Protein AF-A1HRX5-F1 (afdb_monomer)

Nearest PDB structures (foldseek):
  8jxk-assembly1_F-2  TM=9.350E-01  e=8.027E-01  Mycobacterium tuberculosis H37Rv
  4afl-assembly3_D  TM=9.158E-01  e=5.105E+00  Homo sapiens
  3tul-assembly5_B  TM=5.346E-01  e=7.023E+00  Salmonella enterica subsp. enterica serovar Typhimurium

pLDDT: mean 88.22, std 15.37, range [46.72, 98.25]

Foldseek 3Di:
DDDDPPPPPDPDPDPVVVLVVLVVLLVVLVVQLVVLVVVLVVDDDPSNVVSVVSNVVSVVVSVVSVVVNVVD

Radius of gyration: 19.05 Å; Cα contacts (8 Å, |Δi|>4): 41; chains: 1; bounding box: 32×42×50 Å

Structure (mmCIF, N/CA/C/O backbone):
data_AF-A1HR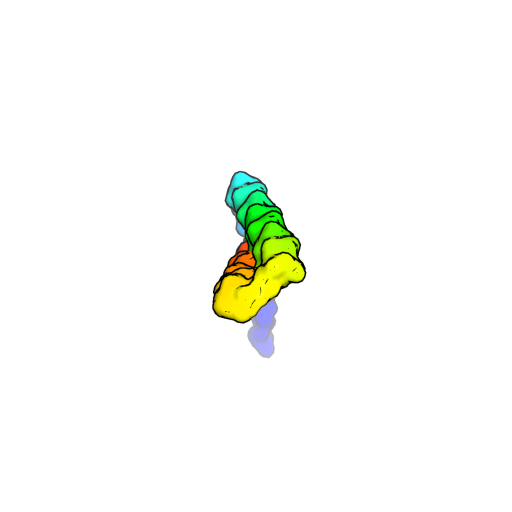X5-F1
#
_entry.id   AF-A1HRX5-F1
#
loop_
_atom_site.group_PDB
_atom_site.id
_atom_site.type_symbol
_atom_site.label_atom_id
_atom_site.label_alt_id
_atom_site.label_comp_id
_atom_site.label_asym_id
_atom_site.label_entity_id
_atom_site.label_seq_id
_atom_site.pdbx_PDB_ins_code
_atom_site.Cartn_x
_atom_site.Cartn_y
_atom_site.Cartn_z
_atom_site.occupancy
_atom_site.B_iso_or_equiv
_atom_site.auth_seq_id
_atom_site.auth_comp_id
_atom_site.auth_asym_id
_atom_site.auth_atom_id
_atom_site.pdbx_PDB_model_num
ATOM 1 N N . MET A 1 1 ? 9.882 -38.632 -32.213 1.00 46.72 1 MET A N 1
ATOM 2 C CA . MET A 1 1 ? 9.354 -37.772 -31.129 1.00 46.72 1 MET A CA 1
ATOM 3 C C . MET A 1 1 ? 9.679 -36.326 -31.473 1.00 46.72 1 MET A C 1
ATOM 5 O O . MET A 1 1 ? 10.841 -36.082 -31.776 1.00 46.72 1 MET A O 1
ATOM 9 N N . PRO A 1 2 ? 8.726 -35.379 -31.511 1.00 52.03 2 PRO A N 1
ATOM 10 C CA . PRO A 1 2 ? 9.065 -33.999 -31.829 1.00 52.03 2 PRO A CA 1
ATOM 11 C C . PRO A 1 2 ? 9.664 -33.320 -30.591 1.00 52.03 2 PRO A C 1
ATOM 13 O O . PRO A 1 2 ? 9.070 -33.322 -29.514 1.00 52.03 2 PRO A O 1
ATOM 16 N N . MET A 1 3 ? 10.871 -32.774 -30.750 1.00 52.44 3 MET A N 1
ATOM 17 C CA . MET A 1 3 ? 11.600 -32.038 -29.717 1.00 52.44 3 MET A CA 1
ATOM 18 C C . MET A 1 3 ? 10.789 -30.806 -29.298 1.00 52.44 3 MET A C 1
ATOM 20 O O . MET A 1 3 ? 10.478 -29.950 -30.130 1.00 52.44 3 MET A O 1
ATOM 24 N N . ARG A 1 4 ? 10.448 -30.707 -28.005 1.00 59.78 4 ARG A N 1
ATOM 25 C CA . ARG A 1 4 ? 9.898 -29.482 -27.408 1.00 59.78 4 ARG A CA 1
ATOM 26 C C . ARG A 1 4 ? 10.940 -28.380 -27.591 1.00 59.78 4 ARG A C 1
ATOM 28 O O . ARG A 1 4 ? 11.956 -28.369 -26.904 1.00 59.78 4 ARG A O 1
ATOM 35 N N . LYS A 1 5 ? 10.707 -27.485 -28.553 1.00 57.31 5 LYS A N 1
ATOM 36 C CA . LYS A 1 5 ? 11.488 -26.256 -28.705 1.00 57.31 5 LYS A CA 1
ATOM 37 C C . LYS A 1 5 ? 11.283 -25.439 -27.435 1.00 57.31 5 LYS A C 1
ATOM 39 O O . LYS A 1 5 ? 10.205 -24.882 -27.232 1.00 57.31 5 LYS A O 1
ATOM 44 N N . TRP A 1 6 ? 12.297 -25.410 -26.578 1.00 59.09 6 TRP A N 1
ATOM 45 C CA . TRP A 1 6 ? 12.394 -24.432 -25.508 1.00 59.09 6 TRP A CA 1
ATOM 46 C C . TRP A 1 6 ? 12.402 -23.072 -26.196 1.00 59.09 6 TRP A C 1
ATOM 48 O O . TRP A 1 6 ? 13.336 -22.743 -26.923 1.00 59.09 6 TRP A O 1
ATOM 58 N N . ARG A 1 7 ? 11.290 -22.341 -26.097 1.00 61.91 7 ARG A N 1
ATOM 59 C CA . ARG A 1 7 ? 11.248 -20.957 -26.557 1.00 61.91 7 ARG A CA 1
ATOM 60 C C . ARG A 1 7 ? 12.198 -20.210 -25.638 1.00 61.91 7 ARG A C 1
ATOM 62 O O . ARG A 1 7 ? 11.856 -19.983 -24.481 1.00 61.91 7 ARG A O 1
ATOM 69 N N . GLU A 1 8 ? 13.389 -19.893 -26.130 1.00 59.78 8 GLU A N 1
ATOM 70 C CA . GLU A 1 8 ? 14.244 -18.896 -25.501 1.00 59.78 8 GLU A CA 1
ATOM 71 C C . GLU A 1 8 ? 13.390 -17.637 -25.343 1.00 59.78 8 GLU A C 1
ATOM 73 O O . GLU A 1 8 ? 12.976 -17.020 -26.331 1.00 59.78 8 GLU A O 1
ATOM 78 N N . ARG A 1 9 ? 13.029 -17.313 -24.095 1.00 60.88 9 ARG A N 1
ATOM 79 C CA . ARG A 1 9 ? 12.469 -16.005 -23.773 1.00 60.88 9 ARG A CA 1
ATOM 80 C C . ARG A 1 9 ? 13.584 -15.025 -24.101 1.00 60.88 9 ARG A C 1
ATOM 82 O O . ARG A 1 9 ? 14.557 -14.929 -23.360 1.00 60.88 9 ARG A O 1
ATOM 89 N N . LYS A 1 10 ? 13.486 -14.367 -25.260 1.00 54.69 10 LYS A N 1
ATOM 90 C CA . LYS A 1 10 ? 14.295 -13.181 -25.534 1.00 54.69 10 LYS A CA 1
ATOM 91 C C . LYS A 1 10 ? 14.134 -12.265 -24.318 1.00 54.69 10 LYS A C 1
ATOM 93 O O . LYS A 1 10 ? 12.984 -12.102 -23.902 1.00 54.69 10 LYS A O 1
ATOM 98 N N . PRO A 1 11 ? 15.220 -11.719 -23.746 1.00 58.28 11 PRO A N 1
ATOM 99 C CA . PRO A 1 11 ? 15.079 -10.744 -22.680 1.00 58.28 11 PRO A CA 1
ATOM 100 C C . PRO A 1 11 ? 14.184 -9.639 -23.231 1.00 58.28 11 PRO A C 1
ATOM 102 O O . PRO A 1 11 ? 14.506 -9.047 -24.267 1.00 58.28 11 PRO A O 1
ATOM 105 N N . LEU A 1 12 ? 13.020 -9.438 -22.613 1.00 62.44 12 LEU A N 1
ATOM 106 C CA . LEU A 1 12 ? 12.276 -8.209 -22.827 1.00 62.44 12 LEU A CA 1
ATOM 107 C C . LEU A 1 12 ? 13.254 -7.098 -22.447 1.00 62.44 12 LEU A C 1
ATOM 109 O O . LEU A 1 12 ? 13.955 -7.207 -21.439 1.00 62.44 12 LEU A O 1
ATOM 113 N N . ALA A 1 13 ? 13.414 -6.104 -23.317 1.00 67.44 13 ALA A N 1
ATOM 114 C CA . ALA A 1 13 ? 14.184 -4.929 -22.952 1.00 67.44 13 ALA A CA 1
ATOM 115 C C . ALA A 1 13 ? 13.480 -4.336 -21.728 1.00 67.44 13 ALA A C 1
ATOM 117 O O . ALA A 1 13 ? 12.368 -3.832 -21.852 1.00 67.44 13 ALA A O 1
ATOM 118 N N . MET A 1 14 ? 14.079 -4.527 -20.555 1.00 68.44 14 MET A N 1
ATOM 119 C CA . MET A 1 14 ? 13.512 -4.099 -19.288 1.00 68.44 14 MET A CA 1
ATOM 120 C C . MET A 1 14 ? 13.456 -2.577 -19.304 1.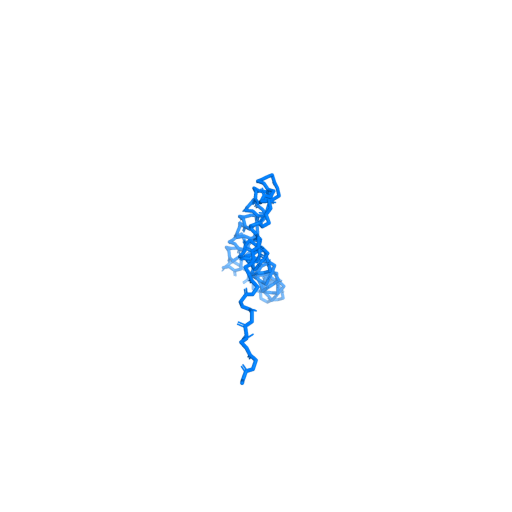00 68.44 14 MET A C 1
ATOM 122 O O . MET A 1 14 ? 14.492 -1.920 -19.424 1.00 68.44 14 MET A O 1
ATOM 126 N N . ASP A 1 15 ? 12.248 -2.033 -19.231 1.00 87.69 15 ASP A N 1
ATOM 127 C CA . ASP A 1 15 ? 12.044 -0.601 -19.095 1.00 87.69 15 ASP A CA 1
ATOM 128 C C . ASP A 1 15 ? 12.393 -0.208 -17.653 1.00 87.69 15 ASP A C 1
ATOM 130 O O . ASP A 1 15 ? 11.645 -0.472 -16.710 1.00 87.69 15 ASP A O 1
ATOM 134 N N . VAL A 1 16 ? 13.594 0.347 -17.478 1.00 88.19 16 VAL A N 1
ATOM 135 C CA . VAL A 1 16 ? 14.141 0.708 -16.164 1.00 88.19 16 VAL A CA 1
ATOM 136 C C . VAL A 1 16 ? 13.280 1.769 -15.481 1.00 88.19 16 VAL A C 1
ATOM 138 O O . VAL A 1 16 ? 13.087 1.686 -14.269 1.00 88.19 16 VAL A O 1
ATOM 141 N N . ASP A 1 17 ? 12.728 2.716 -16.240 1.00 91.56 17 ASP A N 1
ATOM 142 C CA . ASP A 1 17 ? 11.879 3.776 -15.695 1.00 91.56 17 ASP A CA 1
ATOM 143 C C . ASP A 1 17 ? 10.560 3.179 -15.190 1.00 91.56 17 ASP A C 1
ATOM 145 O O . ASP A 1 17 ? 10.092 3.503 -14.097 1.00 91.56 17 ASP A O 1
ATOM 149 N N . HIS A 1 18 ? 9.999 2.224 -15.936 1.00 90.75 18 HIS A N 1
ATOM 150 C CA . HIS A 1 18 ? 8.816 1.488 -15.501 1.00 90.75 18 HIS A CA 1
ATOM 151 C C . HIS A 1 18 ? 9.081 0.636 -14.249 1.00 90.75 18 HIS A C 1
ATOM 153 O O . HIS A 1 18 ? 8.262 0.629 -13.332 1.00 90.75 18 HIS A O 1
ATOM 159 N N . MET A 1 19 ? 10.235 -0.033 -14.157 1.00 92.25 19 MET A N 1
ATOM 160 C CA . MET A 1 19 ? 10.611 -0.789 -12.955 1.00 92.25 19 MET A CA 1
ATOM 161 C C . MET A 1 19 ? 10.781 0.122 -11.738 1.00 92.25 19 MET A C 1
ATOM 163 O O . MET A 1 19 ? 10.318 -0.221 -10.653 1.00 92.25 19 MET A O 1
ATOM 167 N N . GLN A 1 20 ? 11.404 1.292 -11.902 1.00 95.00 20 GLN A N 1
ATOM 168 C CA . GLN A 1 20 ? 11.514 2.281 -10.827 1.00 95.00 20 GLN A CA 1
ATOM 169 C C . GLN A 1 20 ? 10.138 2.754 -10.353 1.00 95.00 20 GLN A C 1
ATOM 171 O O . GLN A 1 20 ? 9.915 2.834 -9.146 1.00 95.00 20 GLN A O 1
ATOM 176 N N . LEU A 1 21 ? 9.211 3.002 -11.282 1.00 95.62 21 LEU A N 1
ATOM 177 C CA . LEU A 1 21 ? 7.837 3.374 -10.953 1.00 95.62 21 LEU A CA 1
ATOM 178 C C . LEU A 1 21 ? 7.127 2.274 -10.152 1.00 95.62 21 LEU A C 1
ATOM 180 O O . LEU A 1 21 ? 6.555 2.568 -9.109 1.00 95.62 21 LEU A O 1
ATOM 184 N N . LEU A 1 22 ? 7.217 1.012 -10.585 1.00 96.06 22 LEU A N 1
ATOM 185 C CA . LEU A 1 22 ? 6.618 -0.117 -9.863 1.00 96.06 22 LEU A CA 1
ATOM 186 C C . LEU A 1 22 ? 7.227 -0.293 -8.466 1.00 96.06 22 LEU A C 1
ATOM 188 O O . LEU A 1 22 ? 6.518 -0.565 -7.502 1.00 96.06 22 LEU A O 1
ATOM 192 N N . HIS A 1 23 ? 8.542 -0.124 -8.326 1.00 96.62 23 HIS A N 1
ATOM 193 C CA . HIS A 1 23 ? 9.189 -0.178 -7.016 1.00 96.62 23 HIS A CA 1
ATOM 194 C C . HIS A 1 23 ? 8.722 0.952 -6.094 1.00 96.62 23 HIS A C 1
ATOM 196 O O . HIS A 1 23 ? 8.488 0.705 -4.912 1.00 96.62 23 HIS A O 1
ATOM 202 N N . GLN A 1 24 ? 8.570 2.165 -6.625 1.00 98.06 24 GLN A N 1
ATOM 203 C CA . GLN A 1 24 ? 8.048 3.300 -5.872 1.00 98.06 24 GLN A CA 1
ATOM 204 C C . GLN A 1 24 ? 6.597 3.052 -5.437 1.00 98.06 24 GLN A C 1
ATOM 206 O O . GLN A 1 24 ? 6.273 3.228 -4.266 1.00 98.06 24 GLN A O 1
ATOM 211 N N . GLU A 1 25 ? 5.757 2.542 -6.336 1.00 97.62 25 GLU A N 1
ATOM 212 C CA . GLU A 1 25 ? 4.373 2.178 -6.028 1.00 97.62 25 GLU A CA 1
ATOM 213 C C . GLU A 1 25 ? 4.303 1.100 -4.935 1.00 97.62 25 GLU A C 1
ATOM 215 O O . GLU A 1 25 ? 3.520 1.217 -3.995 1.00 97.62 25 GLU A O 1
ATOM 220 N N . ALA A 1 26 ? 5.168 0.082 -4.987 1.00 97.88 26 ALA A N 1
ATOM 221 C CA . ALA A 1 26 ? 5.241 -0.947 -3.951 1.00 97.88 26 ALA A CA 1
ATOM 222 C C . ALA A 1 26 ? 5.593 -0.366 -2.569 1.00 97.88 26 ALA A C 1
ATOM 224 O O . ALA A 1 26 ? 5.027 -0.791 -1.561 1.00 97.88 26 ALA A O 1
ATOM 225 N N . ILE A 1 27 ? 6.513 0.605 -2.515 1.00 98.25 27 ILE A N 1
ATOM 226 C CA . ILE A 1 27 ? 6.879 1.303 -1.275 1.00 98.25 27 ILE A CA 1
ATOM 227 C C . ILE A 1 27 ? 5.682 2.093 -0.741 1.00 98.25 27 ILE A C 1
ATOM 229 O O . ILE A 1 27 ? 5.351 1.965 0.434 1.00 98.25 27 ILE A O 1
ATOM 233 N N . GLU A 1 28 ? 4.990 2.836 -1.602 1.00 98.25 28 GLU A N 1
ATOM 234 C CA . GLU A 1 28 ? 3.816 3.625 -1.217 1.00 98.25 28 GLU A CA 1
ATOM 235 C C . GLU A 1 28 ? 2.695 2.746 -0.643 1.00 98.25 28 GLU A C 1
ATOM 237 O O . GLU A 1 28 ? 2.107 3.090 0.384 1.00 98.25 28 GLU A O 1
ATOM 242 N N . GLN A 1 29 ? 2.432 1.572 -1.234 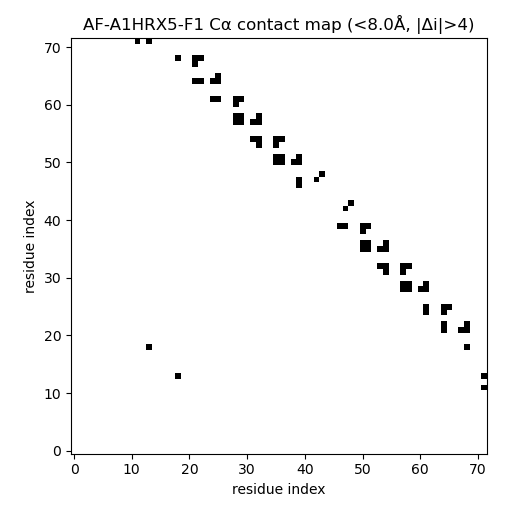1.00 97.94 29 GLN A N 1
ATOM 243 C CA . GLN A 1 29 ? 1.449 0.632 -0.679 1.00 97.94 29 GLN A CA 1
ATOM 244 C C . GLN A 1 29 ? 1.837 0.155 0.731 1.00 97.94 29 GLN A C 1
ATOM 246 O O . GLN A 1 29 ? 0.973 0.040 1.602 1.00 97.94 29 GLN A O 1
ATOM 251 N N . LEU A 1 30 ? 3.127 -0.091 0.987 1.00 97.75 30 LEU A N 1
ATOM 252 C CA . LEU A 1 30 ? 3.611 -0.487 2.313 1.00 97.75 30 LEU A CA 1
ATOM 253 C C . LEU A 1 30 ? 3.519 0.652 3.336 1.00 97.75 30 LEU A C 1
ATOM 255 O O . LEU A 1 30 ? 3.164 0.399 4.487 1.00 97.75 30 LEU A O 1
ATOM 259 N N . GLU A 1 31 ? 3.802 1.893 2.938 1.00 98.25 31 GLU A N 1
ATOM 260 C CA . GLU A 1 31 ? 3.677 3.069 3.808 1.00 98.25 31 GLU A CA 1
ATOM 261 C C . GLU A 1 31 ? 2.218 3.332 4.208 1.00 98.25 31 GLU A C 1
ATOM 263 O O . GLU A 1 31 ? 1.928 3.609 5.378 1.00 98.25 31 GLU A O 1
ATOM 268 N N . LEU A 1 32 ? 1.282 3.187 3.264 1.00 97.31 32 LEU A N 1
ATOM 269 C CA . LEU A 1 32 ? -0.154 3.297 3.531 1.00 97.31 32 LEU A CA 1
ATOM 270 C C . LEU A 1 32 ? -0.636 2.178 4.457 1.00 97.31 32 LEU A C 1
ATOM 272 O O . LEU A 1 32 ? -1.371 2.439 5.410 1.00 97.31 32 LEU A O 1
ATOM 276 N N . LEU A 1 33 ? -0.168 0.949 4.230 1.00 96.75 33 LEU A N 1
ATOM 277 C CA . LEU A 1 33 ? -0.485 -0.199 5.075 1.00 96.75 33 LEU A CA 1
ATOM 278 C C . LEU A 1 33 ? 0.038 -0.015 6.506 1.00 96.75 33 LEU A C 1
ATOM 280 O O . LEU A 1 33 ? -0.710 -0.234 7.457 1.00 96.75 33 LEU A O 1
ATOM 284 N N . HIS A 1 34 ? 1.283 0.438 6.670 1.00 97.25 34 HIS A N 1
ATOM 285 C CA . HIS A 1 34 ? 1.852 0.753 7.984 1.00 97.25 34 HIS A CA 1
ATOM 286 C C . HIS A 1 34 ? 1.034 1.833 8.699 1.00 97.25 34 HIS A C 1
ATOM 288 O O . HIS A 1 34 ? 0.644 1.663 9.850 1.00 97.25 34 HIS A O 1
ATOM 294 N N . THR A 1 35 ? 0.713 2.921 7.997 1.00 97.44 35 THR A N 1
ATOM 295 C CA . THR A 1 35 ? -0.082 4.026 8.548 1.00 97.44 35 THR A CA 1
ATOM 296 C C . THR A 1 35 ? -1.470 3.563 8.999 1.00 97.44 35 THR A C 1
ATOM 298 O O . THR A 1 35 ? -1.945 3.955 10.066 1.00 97.44 35 THR A O 1
ATOM 301 N N . ALA A 1 36 ? -2.130 2.717 8.20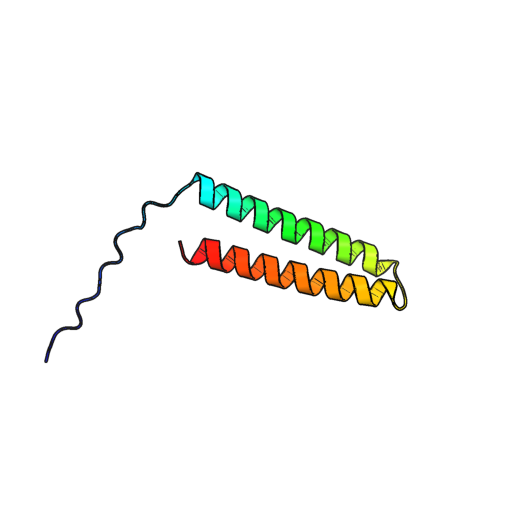3 1.00 96.88 36 ALA A N 1
ATOM 302 C CA . ALA A 1 36 ? -3.438 2.175 8.542 1.00 96.88 36 ALA A CA 1
ATOM 303 C C . ALA A 1 36 ? -3.369 1.251 9.769 1.00 96.88 36 ALA A C 1
ATOM 305 O O . ALA A 1 36 ? -4.208 1.371 10.662 1.00 96.88 36 ALA A O 1
ATOM 306 N N . LEU A 1 37 ? -2.348 0.390 9.859 1.00 97.06 37 LEU A N 1
ATOM 307 C CA . LEU A 1 37 ? -2.115 -0.467 11.025 1.00 97.06 37 LEU A CA 1
ATOM 308 C C . LEU A 1 37 ? -1.864 0.345 12.303 1.00 97.06 37 LEU A C 1
ATOM 310 O O . LEU A 1 37 ? -2.485 0.056 13.325 1.00 97.06 37 LEU A O 1
ATOM 314 N N . ASP A 1 38 ? -1.043 1.396 12.241 1.00 97.69 38 ASP A N 1
ATOM 315 C CA . ASP A 1 38 ? -0.798 2.285 13.384 1.00 97.69 38 ASP A CA 1
ATOM 316 C C . ASP A 1 38 ? -2.096 2.969 13.847 1.00 97.69 38 ASP A C 1
ATOM 318 O O . ASP A 1 38 ? -2.408 3.027 15.039 1.00 97.69 38 ASP A O 1
ATOM 322 N N . ALA A 1 39 ? -2.908 3.455 12.902 1.00 96.56 39 ALA A N 1
ATOM 323 C CA . ALA A 1 39 ? -4.206 4.050 13.209 1.00 96.56 39 ALA A CA 1
ATOM 324 C C . ALA A 1 39 ? -5.179 3.032 13.838 1.00 96.56 39 ALA A C 1
ATOM 326 O O . ALA A 1 39 ? -5.969 3.388 14.721 1.00 96.56 39 ALA A O 1
ATOM 327 N N . MET A 1 40 ? -5.116 1.760 13.429 1.00 96.31 40 MET A N 1
ATOM 328 C CA . MET A 1 40 ? -5.955 0.688 13.977 1.00 96.31 40 MET A CA 1
ATOM 329 C C . MET A 1 40 ? -5.677 0.378 15.443 1.00 96.31 40 MET A C 1
ATOM 331 O O . MET A 1 40 ? -6.594 -0.076 16.135 1.00 96.31 40 MET A O 1
ATOM 335 N N . GLU A 1 41 ? -4.455 0.603 15.932 1.00 95.94 41 GLU A N 1
ATOM 336 C CA . GLU A 1 41 ? -4.115 0.368 17.341 1.00 95.94 41 GLU A CA 1
ATOM 337 C C . GLU A 1 41 ? -4.954 1.237 18.285 1.00 95.94 41 GLU A C 1
ATOM 339 O O . GLU A 1 41 ? -5.294 0.810 19.387 1.00 95.94 41 GLU A O 1
ATOM 344 N N . GLN A 1 42 ? -5.331 2.435 17.831 1.00 95.88 42 GLN A N 1
ATOM 345 C CA . GLN A 1 42 ? -6.117 3.403 18.600 1.00 95.88 42 GLN A CA 1
ATOM 346 C C . GLN A 1 42 ? -7.609 3.399 18.228 1.00 95.88 42 GLN A C 1
ATOM 348 O O . GLN A 1 42 ? -8.433 3.986 18.934 1.00 95.88 42 GLN A O 1
ATOM 353 N N . ALA A 1 43 ? -7.981 2.754 17.121 1.00 96.00 43 ALA A N 1
ATOM 354 C CA . ALA A 1 43 ? -9.351 2.725 16.627 1.00 96.00 43 ALA A CA 1
ATOM 355 C C . ALA A 1 43 ? -10.186 1.600 17.260 1.00 96.00 43 ALA A C 1
ATOM 357 O O . ALA A 1 43 ? -9.706 0.508 17.570 1.00 96.00 43 ALA A O 1
ATOM 358 N N . THR A 1 44 ? -11.492 1.843 17.387 1.00 94.62 44 THR A N 1
ATOM 359 C CA . THR A 1 44 ? -12.472 0.854 17.860 1.00 94.62 44 THR A CA 1
ATOM 360 C C . THR A 1 44 ? -13.741 0.885 17.008 1.00 94.62 44 THR A C 1
ATOM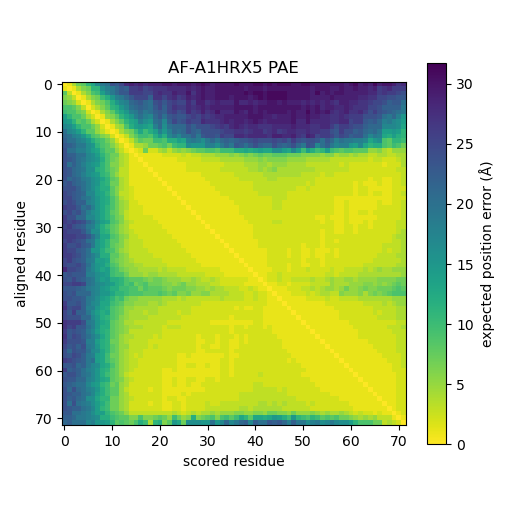 362 O O . THR A 1 44 ? -13.993 1.850 16.280 1.00 94.62 44 THR A O 1
ATOM 365 N N . GLY A 1 45 ? -14.535 -0.187 17.088 1.00 95.38 45 GLY A N 1
ATOM 366 C CA . GLY A 1 45 ? -15.791 -0.326 16.347 1.00 95.38 45 GLY A CA 1
ATOM 367 C C . GLY A 1 45 ? -15.607 -0.165 14.837 1.00 95.38 45 GLY A C 1
ATOM 368 O O . GLY A 1 45 ? -14.581 -0.546 14.283 1.00 95.38 45 GLY A O 1
ATOM 369 N N . THR A 1 46 ? -16.575 0.483 14.191 1.00 96.25 46 THR A N 1
ATOM 370 C CA . THR A 1 46 ? -16.627 0.640 12.730 1.00 96.25 46 THR A CA 1
ATOM 371 C C . THR A 1 46 ? -15.394 1.324 12.137 1.00 96.25 46 THR A C 1
ATOM 373 O O . THR A 1 46 ? -15.012 1.023 11.014 1.00 96.25 46 THR A O 1
ATOM 376 N N . MET A 1 47 ? -14.729 2.220 12.877 1.00 96.81 47 MET A N 1
ATOM 377 C CA . MET A 1 47 ? -13.490 2.838 12.390 1.00 96.81 47 MET A CA 1
ATOM 378 C C . MET A 1 47 ? -12.373 1.800 12.237 1.00 96.81 47 MET A C 1
ATOM 380 O O . MET A 1 47 ? -11.650 1.813 11.246 1.00 96.81 47 MET A O 1
ATOM 384 N N . ARG A 1 48 ? -12.251 0.882 13.203 1.00 97.12 48 ARG A N 1
ATOM 385 C CA . ARG A 1 48 ? -11.277 -0.211 13.140 1.00 97.12 48 ARG A CA 1
ATOM 386 C C . ARG A 1 48 ? -11.600 -1.165 11.992 1.00 97.12 48 ARG A C 1
ATOM 388 O O . ARG A 1 48 ? -10.678 -1.592 11.308 1.00 97.12 48 ARG A O 1
ATOM 395 N N . ASP A 1 49 ? -12.880 -1.457 11.771 1.00 97.56 49 ASP A N 1
ATOM 396 C CA . ASP A 1 49 ? -13.323 -2.333 10.681 1.00 97.56 49 ASP A CA 1
ATOM 397 C C . ASP A 1 49 ? -12.986 -1.725 9.307 1.00 97.56 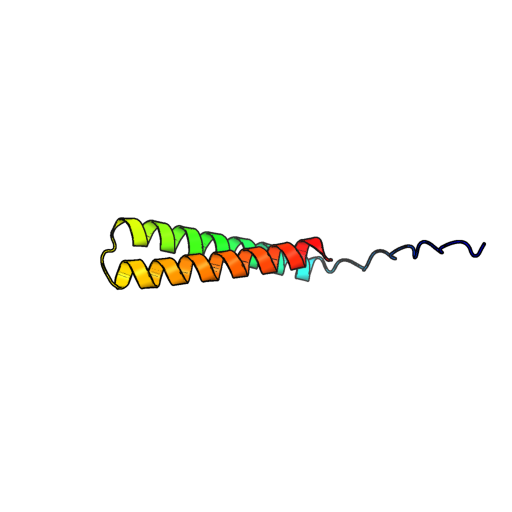49 ASP A C 1
ATOM 399 O O . ASP A 1 49 ? -12.405 -2.397 8.460 1.00 97.56 49 ASP A O 1
ATOM 403 N N . ASN A 1 50 ? -13.245 -0.427 9.117 1.00 97.50 50 ASN A N 1
ATOM 404 C CA . ASN A 1 50 ? -12.903 0.279 7.878 1.00 97.50 50 ASN A CA 1
ATOM 405 C C . ASN A 1 50 ? -11.386 0.339 7.638 1.00 97.50 50 ASN A C 1
ATOM 407 O O . ASN A 1 50 ? -10.922 0.229 6.505 1.00 97.50 50 ASN A O 1
ATOM 411 N N . LEU A 1 51 ? -10.596 0.533 8.699 1.00 97.75 51 LEU A N 1
ATOM 412 C CA . LEU A 1 51 ? -9.139 0.511 8.588 1.00 97.75 51 LEU A CA 1
ATOM 413 C C . LEU A 1 51 ? -8.617 -0.897 8.267 1.00 97.75 51 LEU A C 1
ATOM 415 O O . LEU A 1 51 ? -7.661 -1.019 7.509 1.00 97.75 51 LEU A O 1
ATOM 419 N N . MET A 1 52 ? -9.260 -1.952 8.778 1.00 97.38 52 MET A N 1
ATOM 420 C CA . MET A 1 52 ? -8.921 -3.335 8.428 1.00 97.38 52 MET A CA 1
ATOM 421 C C . MET A 1 52 ? -9.162 -3.606 6.940 1.00 97.38 52 MET A C 1
ATOM 423 O O . MET A 1 52 ? -8.288 -4.147 6.269 1.00 97.38 52 MET A O 1
ATOM 427 N N . GLU A 1 53 ? -10.300 -3.162 6.401 1.00 97.50 53 GLU A N 1
ATOM 428 C CA . GLU A 1 53 ? -10.584 -3.250 4.963 1.00 97.50 53 GLU A CA 1
ATOM 429 C C . GLU A 1 53 ? -9.525 -2.497 4.136 1.00 97.50 53 GLU A C 1
ATOM 431 O O . GLU A 1 53 ? -9.046 -2.986 3.114 1.00 97.50 53 GLU A O 1
ATOM 436 N N . MET A 1 54 ? -9.100 -1.321 4.603 1.00 97.25 54 MET A N 1
ATOM 437 C CA . MET A 1 54 ? -8.048 -0.536 3.956 1.00 97.25 54 MET A CA 1
ATOM 438 C C . MET A 1 54 ? -6.696 -1.263 3.949 1.00 97.25 54 MET A C 1
ATOM 440 O O . MET A 1 54 ? -6.025 -1.294 2.917 1.00 97.25 54 MET A O 1
ATOM 444 N N . VAL A 1 55 ? -6.317 -1.892 5.066 1.00 97.81 55 VAL A N 1
ATOM 445 C CA . VAL A 1 55 ? -5.107 -2.723 5.165 1.00 97.81 55 VAL A CA 1
ATOM 446 C C . VAL A 1 55 ? -5.158 -3.885 4.175 1.00 97.81 55 VAL A C 1
ATOM 448 O O . VAL A 1 55 ? -4.189 -4.103 3.449 1.00 97.81 55 VAL A O 1
ATOM 451 N N . GLU A 1 56 ? -6.278 -4.609 4.107 1.00 97.81 56 GLU A N 1
ATOM 452 C CA . GLU A 1 56 ? -6.448 -5.726 3.169 1.00 97.81 56 GLU A CA 1
ATOM 453 C C . GLU A 1 56 ? -6.327 -5.266 1.710 1.00 97.81 56 GLU A C 1
ATOM 455 O O . GLU A 1 56 ? -5.644 -5.905 0.907 1.00 97.81 56 GLU A O 1
ATOM 460 N N . ASN A 1 57 ? -6.921 -4.120 1.371 1.00 97.81 57 ASN A N 1
ATOM 461 C CA . ASN A 1 57 ? -6.844 -3.555 0.026 1.00 97.81 57 ASN A CA 1
ATOM 462 C C . ASN A 1 57 ? -5.410 -3.157 -0.361 1.00 97.81 57 ASN A C 1
ATOM 464 O O . ASN A 1 57 ? -4.952 -3.522 -1.445 1.00 97.81 57 ASN A O 1
ATOM 468 N N . HIS A 1 58 ? -4.677 -2.465 0.518 1.00 97.69 58 HIS A N 1
ATOM 469 C CA . HIS A 1 58 ? -3.278 -2.099 0.256 1.00 97.69 58 HIS A CA 1
ATOM 470 C C . HIS A 1 58 ? -2.352 -3.316 0.214 1.00 97.69 58 HIS A C 1
ATOM 472 O O . HIS A 1 58 ? -1.410 -3.347 -0.577 1.00 97.69 58 HIS A O 1
ATOM 478 N N . TRP A 1 59 ? -2.638 -4.353 1.005 1.00 97.94 59 TRP A N 1
ATOM 479 C CA . TRP A 1 59 ? -1.901 -5.610 0.945 1.00 97.94 59 TRP A CA 1
ATOM 480 C C . TRP A 1 59 ? -2.056 -6.296 -0.416 1.00 97.94 59 TRP A C 1
ATOM 482 O O . TRP A 1 59 ? -1.057 -6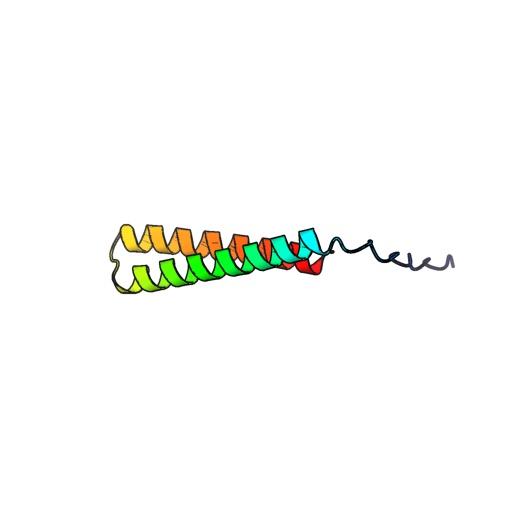.680 -1.024 1.00 97.94 59 TRP A O 1
ATOM 492 N N . HIS A 1 60 ? -3.285 -6.412 -0.926 1.00 98.00 60 HIS A N 1
ATOM 493 C CA . HIS A 1 60 ? -3.523 -6.985 -2.252 1.00 98.00 60 HIS A CA 1
ATOM 494 C C . HIS A 1 60 ? -2.878 -6.146 -3.361 1.00 98.00 60 HIS A C 1
ATOM 496 O O . HIS A 1 60 ? -2.196 -6.701 -4.220 1.00 98.00 60 HIS A O 1
ATOM 502 N N . ALA A 1 61 ? -3.002 -4.816 -3.298 1.00 97.38 61 ALA A N 1
ATOM 503 C CA . ALA A 1 61 ? -2.363 -3.922 -4.263 1.00 97.38 61 ALA A CA 1
ATOM 504 C C . ALA A 1 61 ? -0.833 -4.083 -4.270 1.00 97.38 61 ALA A C 1
ATOM 506 O O . ALA A 1 61 ? -0.223 -4.210 -5.330 1.00 97.38 61 ALA A O 1
ATOM 507 N N . TYR A 1 62 ? -0.204 -4.163 -3.093 1.00 98.06 62 TYR A N 1
ATOM 508 C CA . TYR A 1 62 ? 1.227 -4.444 -2.974 1.00 98.06 62 TYR A CA 1
ATOM 509 C C . TYR A 1 62 ? 1.610 -5.782 -3.626 1.00 98.06 62 TYR A C 1
ATOM 511 O O . TYR A 1 62 ? 2.592 -5.855 -4.369 1.00 98.06 62 TYR A O 1
ATOM 519 N N . GLN A 1 63 ? 0.832 -6.843 -3.389 1.00 97.69 63 GLN A N 1
ATOM 520 C CA . GLN A 1 63 ? 1.071 -8.147 -4.011 1.00 97.69 63 GLN A CA 1
ATOM 521 C C . GLN A 1 63 ? 0.962 -8.085 -5.539 1.00 97.69 63 GLN A C 1
ATOM 523 O O . GLN A 1 63 ? 1.792 -8.679 -6.227 1.00 97.69 63 GLN A O 1
ATOM 528 N N . ASP A 1 64 ? -0.009 -7.354 -6.080 1.00 97.31 64 ASP A N 1
ATOM 529 C CA . ASP A 1 64 ? -0.162 -7.167 -7.525 1.00 97.31 64 ASP A CA 1
ATOM 530 C C . ASP A 1 64 ? 1.042 -6.439 -8.134 1.00 97.31 64 ASP A C 1
ATOM 532 O O . ASP A 1 64 ? 1.578 -6.879 -9.155 1.00 97.31 64 ASP A O 1
ATOM 536 N N . VAL A 1 65 ? 1.546 -5.393 -7.474 1.00 95.94 65 VAL A N 1
ATOM 537 C CA . VAL A 1 65 ? 2.757 -4.682 -7.910 1.00 95.94 65 VAL A CA 1
ATOM 538 C C . VAL A 1 65 ? 3.987 -5.590 -7.864 1.00 95.94 65 VAL A C 1
ATOM 540 O O . VAL A 1 65 ? 4.765 -5.619 -8.819 1.00 95.94 65 VAL A O 1
ATOM 543 N N . LEU A 1 66 ? 4.144 -6.411 -6.821 1.00 96.12 66 LEU A N 1
ATOM 544 C CA . LEU A 1 66 ? 5.218 -7.409 -6.769 1.00 96.12 66 LEU A CA 1
ATOM 545 C C . LEU A 1 66 ? 5.121 -8.435 -7.904 1.00 96.12 66 LEU A C 1
ATOM 547 O O . LEU A 1 66 ? 6.145 -8.810 -8.479 1.00 96.12 66 LEU A O 1
ATOM 551 N N . HIS A 1 67 ? 3.912 -8.886 -8.246 1.00 94.56 67 HIS A N 1
ATOM 552 C CA . HIS A 1 67 ? 3.714 -9.770 -9.391 1.00 94.56 67 HIS A CA 1
ATOM 553 C C . HIS A 1 67 ? 4.118 -9.085 -10.698 1.00 94.56 67 HIS A C 1
ATOM 555 O O . HIS A 1 67 ? 4.763 -9.723 -11.531 1.00 94.56 67 HIS A O 1
ATOM 561 N N . MET A 1 68 ? 3.796 -7.799 -10.873 1.00 92.12 68 MET A N 1
ATOM 562 C CA . MET A 1 68 ? 4.228 -7.028 -12.042 1.00 92.12 68 MET A CA 1
ATOM 563 C C . MET A 1 68 ? 5.753 -6.939 -12.119 1.00 92.12 68 MET A C 1
ATOM 565 O O . MET A 1 68 ? 6.308 -7.246 -13.166 1.00 92.12 68 MET A O 1
ATOM 569 N N . ILE A 1 69 ? 6.435 -6.624 -11.015 1.00 91.44 69 ILE A N 1
ATOM 570 C CA . ILE A 1 69 ? 7.907 -6.582 -10.941 1.00 91.44 69 ILE A CA 1
ATOM 571 C C . ILE A 1 69 ? 8.523 -7.945 -11.295 1.00 91.44 69 ILE A C 1
ATOM 573 O O . ILE A 1 69 ? 9.519 -8.009 -12.010 1.00 91.44 69 ILE A O 1
ATOM 577 N N . TRP A 1 70 ? 7.937 -9.045 -10.814 1.00 89.31 70 TRP A N 1
ATOM 578 C CA . TRP A 1 70 ? 8.460 -10.396 -11.045 1.00 89.31 70 TRP A CA 1
ATOM 579 C C . TRP A 1 70 ? 8.254 -10.906 -12.481 1.00 89.31 70 TRP A C 1
ATOM 581 O O . TRP A 1 70 ? 8.996 -11.775 -12.945 1.00 89.31 70 TRP A O 1
ATOM 591 N N . LEU A 1 71 ? 7.208 -10.440 -13.170 1.00 83.69 71 LEU A N 1
ATOM 592 C CA . LEU A 1 71 ? 6.813 -10.936 -14.494 1.00 83.69 71 LEU A CA 1
ATOM 593 C C . LEU A 1 71 ? 7.455 -10.188 -15.677 1.00 83.69 71 LEU A C 1
ATOM 595 O O . LEU A 1 71 ? 7.273 -10.642 -16.812 1.00 83.69 71 LEU A O 1
ATOM 599 N N . GLN A 1 72 ? 8.178 -9.094 -15.423 1.00 66.25 72 GLN A N 1
ATOM 600 C CA . GLN A 1 72 ? 8.964 -8.337 -16.415 1.00 66.25 72 GLN A CA 1
ATOM 601 C C . GLN A 1 72 ? 10.205 -9.124 -16.864 1.00 66.25 72 GLN A C 1
ATOM 603 O O . GLN A 1 72 ? 10.511 -9.098 -18.080 1.00 66.25 72 GLN A O 1
#

Secondary structure (DSSP, 8-state):
---------PPP---HHHHHHHHHHHHHHHHHHHHHHHHHHH--HHHHHHHHHHHHHHHHHHHHHHHHHHH-

Solvent-accessi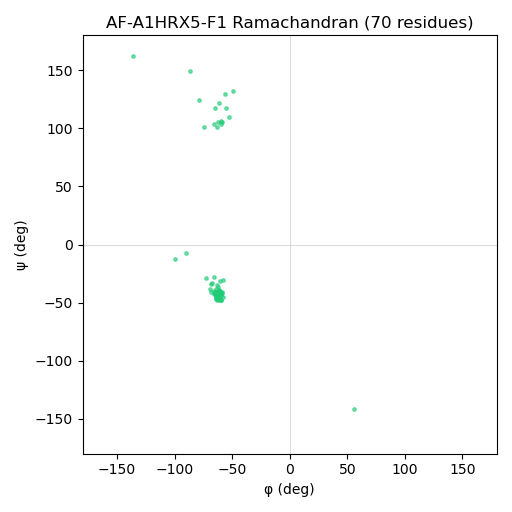ble surface area (backbone atoms only — not comparable to full-atom values): 4144 Å² total; per-residue (Å²): 133,85,78,82,76,78,75,76,76,70,80,60,85,74,56,61,70,59,51,50,51,44,53,50,52,35,50,52,28,50,52,52,30,50,53,34,53,62,52,37,76,78,40,61,69,70,60,26,54,54,32,50,53,50,32,54,51,29,51,50,52,30,52,53,38,51,50,54,68,73,71,97

Sequence (72 aa):
MPMRKWRERKPLAMDVDHMQLLHQEAIEQLELLHTALDAMEQATGTMR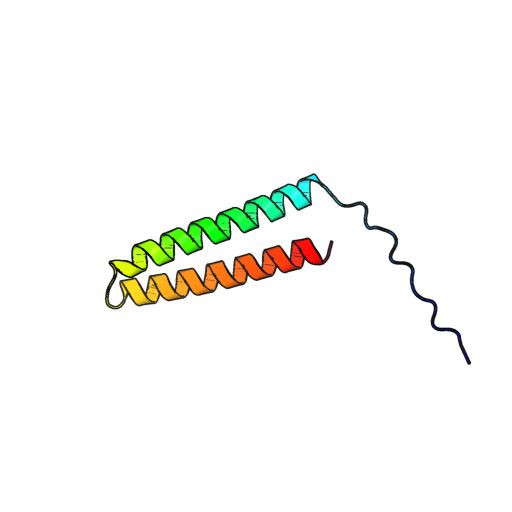DNLMEMVENHWHAYQDVLHMIWLQ

Organism: NCBI:txid401526

Mean predicted aligned error: 8.34 Å